Protein AF-A0A3M7R655-F1 (afdb_monomer)

Organism: Brachionus plicatilis (NCBI:txid10195)

Foldseek 3Di:
DVCCLVCVQCVVLLVVLCCLDPPVCVVPLSNCVVVQVVLQVQQVVDDDPVVPVDRADRPVVSVVDDSVSSVCCVPPVVCVSCVVSHDPVSD

Sequence (91 aa):
MLDYMHLCIIGTYKKIFNNFFDSKNWNKPYYLKKVINFIDNRMSNFSLPNSFSRKLRSLNERAHYKANEFRTLAFYLSFGLFDGLLDDQYL

Mean predicted aligned error: 7.07 Å

Structure (mmCIF, N/CA/C/O backbone):
data_AF-A0A3M7R655-F1
#
_entry.id   AF-A0A3M7R655-F1
#
loop_
_atom_site.group_PDB
_atom_site.id
_atom_site.type_symbol
_atom_site.label_atom_id
_atom_site.label_alt_id
_atom_site.label_comp_id
_atom_site.label_asym_id
_atom_site.label_entity_id
_atom_site.label_seq_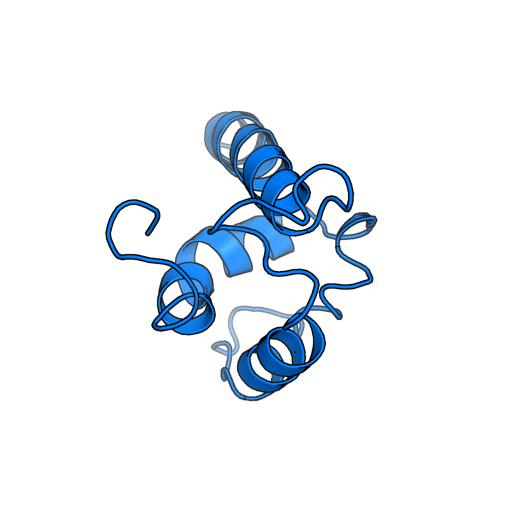id
_atom_site.pdbx_PDB_ins_code
_atom_site.Cartn_x
_atom_site.Cartn_y
_atom_site.Cartn_z
_atom_site.occupancy
_atom_site.B_iso_or_equiv
_atom_site.auth_seq_id
_atom_site.auth_comp_id
_atom_site.auth_asym_id
_atom_site.auth_atom_id
_atom_site.pdbx_PDB_model_num
ATOM 1 N N . MET A 1 1 ? 10.710 12.139 -20.746 1.00 49.06 1 MET A N 1
ATOM 2 C CA . MET A 1 1 ? 10.442 10.821 -20.114 1.00 49.06 1 MET A CA 1
ATOM 3 C C . MET A 1 1 ? 10.319 10.891 -18.583 1.00 49.06 1 MET A C 1
ATOM 5 O O . MET A 1 1 ? 9.696 10.004 -18.014 1.00 49.06 1 MET A O 1
ATOM 9 N N . LEU A 1 2 ? 10.833 11.939 -17.912 1.00 54.56 2 LEU A N 1
ATOM 10 C CA . LEU A 1 2 ? 10.636 12.156 -16.466 1.00 54.56 2 LEU A CA 1
ATOM 11 C C . LEU A 1 2 ? 9.182 12.505 -16.081 1.00 54.56 2 LEU A C 1
ATOM 13 O O . LEU A 1 2 ? 8.702 12.014 -15.062 1.00 54.56 2 LEU A O 1
ATOM 17 N N . ASP A 1 3 ? 8.471 13.281 -16.904 1.00 55.44 3 ASP A N 1
ATOM 18 C CA . ASP A 1 3 ? 7.111 13.759 -16.601 1.00 55.44 3 ASP A CA 1
ATOM 19 C C . ASP A 1 3 ? 6.062 12.663 -16.428 1.00 55.44 3 ASP A C 1
ATOM 21 O O . ASP A 1 3 ? 5.228 12.755 -15.535 1.00 55.44 3 ASP A O 1
ATOM 25 N N . TYR A 1 4 ? 6.120 11.583 -17.211 1.00 64.50 4 TYR A N 1
ATOM 26 C CA . TYR A 1 4 ? 5.156 10.484 -17.083 1.00 64.50 4 TYR A CA 1
ATOM 27 C C . TYR A 1 4 ? 5.265 9.786 -15.718 1.00 64.50 4 TYR A C 1
ATOM 29 O O . TYR A 1 4 ? 4.265 9.516 -15.053 1.00 64.50 4 TYR A O 1
ATOM 37 N N . MET A 1 5 ? 6.496 9.549 -15.253 1.00 59.09 5 MET A N 1
ATOM 38 C CA . MET A 1 5 ? 6.714 8.960 -13.933 1.00 59.09 5 MET A CA 1
ATOM 39 C C . MET A 1 5 ? 6.384 9.939 -12.810 1.00 59.09 5 MET A C 1
ATOM 41 O O . MET A 1 5 ? 5.842 9.527 -11.788 1.00 59.09 5 MET A O 1
ATOM 45 N N . HIS A 1 6 ? 6.665 11.228 -12.990 1.00 61.00 6 HIS A N 1
ATOM 46 C CA . HIS A 1 6 ? 6.411 12.213 -11.944 1.00 61.00 6 HIS A CA 1
ATOM 47 C C . HIS A 1 6 ? 4.933 12.588 -11.796 1.00 61.00 6 HIS A C 1
ATOM 49 O O . HIS A 1 6 ? 4.435 12.710 -10.679 1.00 61.00 6 HIS A O 1
ATOM 55 N N . LEU A 1 7 ? 4.213 12.752 -12.901 1.00 63.03 7 LEU A N 1
ATOM 56 C CA . LEU A 1 7 ? 2.834 13.233 -12.877 1.00 63.03 7 LEU A CA 1
ATOM 57 C C . LEU A 1 7 ? 1.836 12.084 -12.783 1.00 63.03 7 LEU A C 1
ATOM 59 O O . LEU A 1 7 ? 0.989 12.091 -11.893 1.00 63.03 7 LEU A O 1
ATOM 63 N N . CYS A 1 8 ? 1.952 11.073 -13.647 1.00 68.56 8 CYS A N 1
ATOM 64 C CA . CYS A 1 8 ? 0.988 9.975 -13.663 1.00 68.56 8 CYS A CA 1
ATOM 65 C C . CYS A 1 8 ? 1.275 8.980 -12.541 1.00 68.56 8 CYS A C 1
ATOM 67 O O . CYS A 1 8 ? 0.397 8.690 -11.737 1.00 68.56 8 CYS A O 1
ATOM 69 N N . ILE A 1 9 ? 2.508 8.479 -12.449 1.00 67.00 9 ILE A N 1
ATOM 70 C CA . ILE A 1 9 ? 2.822 7.420 -11.483 1.00 67.00 9 ILE A CA 1
ATOM 71 C C . ILE A 1 9 ? 2.881 8.001 -10.075 1.00 67.00 9 ILE A C 1
ATOM 73 O O . ILE A 1 9 ? 2.091 7.606 -9.230 1.00 67.00 9 ILE A O 1
ATOM 77 N N . ILE A 1 10 ? 3.745 8.977 -9.795 1.00 70.75 10 ILE A N 1
ATOM 78 C CA . ILE A 1 10 ? 3.810 9.528 -8.434 1.00 70.75 10 ILE A CA 1
ATOM 79 C C . ILE A 1 10 ? 2.520 10.274 -8.097 1.00 70.75 10 ILE A C 1
ATOM 81 O O . ILE A 1 10 ? 1.977 10.051 -7.025 1.00 70.75 10 ILE A O 1
ATOM 85 N N . GLY A 1 11 ? 2.008 11.138 -8.975 1.00 72.44 11 GLY A N 1
ATOM 86 C CA . GLY A 1 11 ? 0.828 11.950 -8.666 1.00 72.44 11 GLY A CA 1
ATOM 87 C C . GLY A 1 11 ? -0.433 11.120 -8.415 1.00 72.44 11 GLY A C 1
ATOM 88 O O . GLY A 1 11 ? -1.082 11.283 -7.377 1.00 72.44 11 GLY A O 1
ATOM 89 N N . THR A 1 12 ? -0.770 10.211 -9.332 1.00 79.00 12 THR A N 1
ATOM 90 C CA . THR A 1 12 ? -1.994 9.403 -9.234 1.00 79.00 12 THR A CA 1
ATOM 91 C C . THR A 1 12 ? -1.828 8.274 -8.229 1.00 79.00 12 THR A C 1
ATOM 93 O O . THR A 1 12 ? -2.643 8.143 -7.314 1.00 79.00 12 THR A O 1
ATOM 96 N N . TYR A 1 13 ? -0.744 7.501 -8.327 1.00 78.25 13 TYR A N 1
ATOM 97 C CA . TYR A 1 13 ? -0.552 6.336 -7.469 1.00 78.25 13 TYR A CA 1
ATOM 98 C C . TYR A 1 13 ? -0.379 6.742 -6.004 1.00 78.25 13 TYR A C 1
ATOM 100 O O . TYR A 1 13 ? -0.992 6.136 -5.135 1.00 78.25 13 TYR A O 1
ATOM 108 N N . LYS A 1 14 ? 0.340 7.833 -5.696 1.00 81.06 14 LYS A N 1
ATOM 109 C CA . LYS A 1 14 ? 0.447 8.337 -4.312 1.00 81.06 14 LYS A CA 1
ATOM 110 C C . LYS A 1 14 ? -0.914 8.703 -3.726 1.00 81.06 14 LYS A C 1
ATOM 112 O O . LYS A 1 14 ? -1.147 8.455 -2.544 1.00 81.06 14 LYS A O 1
ATOM 117 N N . LYS A 1 15 ? -1.810 9.298 -4.523 1.00 82.88 15 LYS A N 1
ATOM 118 C CA . LYS A 1 15 ? -3.171 9.640 -4.080 1.00 82.88 15 LYS A CA 1
ATOM 119 C C . LYS A 1 15 ? -4.006 8.387 -3.830 1.00 82.88 15 LYS A C 1
ATOM 121 O O . LYS A 1 15 ? -4.604 8.290 -2.761 1.00 82.88 15 LYS A O 1
ATOM 126 N N . ILE A 1 16 ? -4.005 7.436 -4.766 1.00 82.94 16 ILE A N 1
ATOM 127 C CA . ILE A 1 16 ? -4.715 6.153 -4.626 1.00 82.94 16 ILE A CA 1
ATOM 128 C C . ILE A 1 16 ? -4.207 5.411 -3.388 1.00 82.94 16 ILE A C 1
ATOM 130 O O . ILE A 1 16 ? -4.988 5.047 -2.512 1.00 82.94 16 ILE A O 1
ATOM 134 N N . PHE A 1 17 ? -2.888 5.286 -3.262 1.00 81.62 17 PHE A N 1
ATOM 135 C CA . PHE A 1 17 ? -2.257 4.592 -2.152 1.00 81.62 17 PHE A CA 1
ATOM 136 C C . PHE A 1 17 ? -2.595 5.261 -0.820 1.00 81.62 17 PHE A C 1
ATOM 138 O O . PHE A 1 17 ? -3.032 4.599 0.113 1.00 81.62 17 PHE A O 1
ATOM 145 N N . ASN A 1 18 ? -2.501 6.590 -0.725 1.00 83.12 18 ASN A N 1
ATOM 146 C CA . ASN A 1 18 ? -2.930 7.289 0.485 1.00 83.12 18 ASN A CA 1
ATOM 147 C C . ASN A 1 18 ? -4.402 7.037 0.819 1.00 83.12 18 ASN A C 1
ATOM 149 O O . ASN A 1 18 ? -4.708 6.883 1.996 1.00 83.12 18 ASN A O 1
ATOM 153 N N . ASN A 1 19 ? -5.282 6.933 -0.180 1.00 85.06 19 ASN A N 1
ATOM 154 C CA . ASN A 1 19 ? -6.706 6.664 0.012 1.00 85.06 19 ASN A CA 1
ATOM 155 C C . ASN A 1 19 ? -6.967 5.280 0.639 1.00 85.06 19 ASN A C 1
ATOM 157 O O . ASN A 1 19 ? -7.836 5.168 1.504 1.00 85.06 19 ASN A O 1
ATOM 161 N N . PHE A 1 20 ? -6.191 4.254 0.265 1.00 83.81 20 PHE A N 1
ATOM 162 C CA . PHE A 1 20 ? -6.271 2.904 0.850 1.00 83.81 20 PHE A CA 1
ATOM 163 C C . PHE A 1 20 ? -5.899 2.869 2.339 1.00 83.81 20 PHE A C 1
ATOM 165 O O . PHE A 1 20 ? -6.434 2.065 3.103 1.00 83.81 20 PHE A O 1
ATOM 172 N N . PHE A 1 21 ? -5.011 3.766 2.775 1.00 83.19 21 PHE A N 1
ATOM 173 C CA . PHE A 1 21 ? -4.528 3.839 4.160 1.00 83.19 21 PHE A CA 1
ATOM 174 C C . PHE A 1 21 ? -5.083 5.039 4.946 1.00 83.19 21 PHE A C 1
ATOM 176 O O . PHE A 1 21 ? -4.625 5.308 6.064 1.00 83.19 21 PHE A O 1
ATOM 183 N N . ASP A 1 22 ? -6.035 5.783 4.379 1.00 85.50 22 ASP A N 1
ATOM 184 C CA . ASP A 1 22 ? -6.636 6.951 5.020 1.00 85.50 22 ASP A CA 1
ATOM 185 C C . ASP A 1 22 ? -7.753 6.529 5.978 1.00 85.50 22 ASP A C 1
ATOM 187 O O . ASP A 1 22 ? -8.690 5.827 5.593 1.00 85.50 22 ASP A O 1
ATOM 191 N N . SER A 1 23 ? -7.670 6.979 7.233 1.00 83.00 23 SER A N 1
ATOM 192 C CA . SER A 1 23 ? -8.629 6.608 8.280 1.00 83.00 23 SER A CA 1
ATOM 193 C C . SER A 1 23 ? -10.072 7.013 7.950 1.00 83.00 23 SER A C 1
ATOM 195 O O . SER A 1 23 ? -10.997 6.416 8.492 1.00 83.00 23 SER A O 1
ATOM 197 N N . LYS A 1 24 ? -10.303 7.998 7.068 1.00 85.06 24 LYS A N 1
ATOM 198 C CA . LYS A 1 24 ? -11.657 8.412 6.662 1.00 85.06 24 LYS A CA 1
ATOM 199 C C . LYS A 1 24 ? -12.360 7.344 5.827 1.00 85.06 24 LYS A C 1
ATOM 201 O O . LYS A 1 24 ? -13.584 7.305 5.797 1.00 85.06 24 LYS A O 1
ATOM 206 N N . ASN A 1 25 ? -11.603 6.457 5.182 1.00 84.19 25 ASN A N 1
ATOM 207 C CA . ASN A 1 25 ? -12.139 5.370 4.370 1.00 84.19 25 ASN A CA 1
ATOM 208 C C . ASN A 1 25 ? -12.281 4.057 5.147 1.00 84.19 25 ASN A C 1
ATOM 210 O O . ASN A 1 25 ? -12.449 3.022 4.518 1.00 84.19 25 ASN A O 1
ATOM 214 N N . TRP A 1 26 ? -12.237 4.068 6.484 1.00 81.19 26 TRP A N 1
ATOM 215 C CA . TRP A 1 26 ? -12.200 2.845 7.300 1.00 81.19 26 TRP A CA 1
ATOM 216 C C . TRP A 1 26 ? -13.330 1.836 7.031 1.00 81.19 26 TRP A C 1
ATOM 218 O O . TRP A 1 26 ? -13.153 0.645 7.289 1.00 81.19 26 TRP A O 1
ATOM 228 N N . ASN A 1 27 ? -14.477 2.322 6.545 1.00 83.06 27 ASN A N 1
ATOM 229 C CA . ASN A 1 27 ? -15.666 1.530 6.232 1.00 83.06 27 ASN A CA 1
ATOM 230 C C . ASN A 1 27 ? -15.721 1.054 4.766 1.00 83.06 27 ASN A C 1
ATOM 232 O O . ASN A 1 27 ? -16.713 0.476 4.335 1.00 83.06 27 ASN A O 1
ATOM 236 N N . LYS A 1 28 ? -14.698 1.352 3.960 1.00 84.44 28 LYS A N 1
ATOM 237 C CA . LYS A 1 28 ? -14.667 0.992 2.541 1.00 84.44 28 LYS A CA 1
ATOM 238 C C . LYS A 1 28 ? -13.936 -0.335 2.327 1.00 84.44 28 LYS A C 1
ATOM 240 O O . LYS A 1 28 ? -12.987 -0.620 3.059 1.00 84.44 28 LYS A O 1
ATOM 245 N N . PRO A 1 29 ? -14.322 -1.117 1.302 1.00 79.88 29 PRO A N 1
ATOM 246 C CA . PRO A 1 29 ? -13.750 -2.442 1.052 1.00 79.88 29 PRO A CA 1
ATOM 247 C C . PRO A 1 29 ? -12.254 -2.395 0.709 1.00 79.88 29 PRO A C 1
ATOM 249 O O . PRO A 1 29 ? -11.527 -3.335 0.991 1.00 79.88 29 PRO A O 1
ATOM 252 N N . TYR A 1 30 ? -11.770 -1.270 0.179 1.00 80.44 30 TYR A N 1
ATOM 253 C CA . TYR A 1 30 ? -10.364 -1.053 -0.168 1.00 80.44 30 TYR A CA 1
ATOM 254 C C . TYR A 1 30 ? -9.501 -0.515 0.994 1.00 80.44 30 TYR A C 1
ATOM 256 O O . TYR A 1 30 ? -8.392 -0.021 0.776 1.00 80.44 30 TYR A O 1
ATOM 264 N N . TYR A 1 31 ? -10.009 -0.512 2.231 1.00 85.69 31 TYR A N 1
ATOM 265 C CA . TYR A 1 31 ? -9.279 0.022 3.381 1.00 85.69 31 TYR A CA 1
ATOM 266 C C . TYR A 1 31 ? -8.276 -0.982 3.951 1.00 85.69 31 TYR A C 1
ATOM 268 O O . TYR A 1 31 ? -8.627 -1.931 4.649 1.00 85.69 31 TYR A O 1
ATOM 276 N N . LEU A 1 32 ? -6.993 -0.706 3.730 1.00 84.12 32 LEU A N 1
ATOM 277 C CA . LEU A 1 32 ? -5.901 -1.644 3.999 1.00 84.12 32 LEU A CA 1
ATOM 278 C C . LEU A 1 32 ? -5.080 -1.287 5.239 1.00 84.12 32 LEU A C 1
ATOM 280 O O . LEU A 1 32 ? -4.176 -2.022 5.630 1.00 84.12 32 LEU A O 1
ATOM 284 N N . LYS A 1 33 ? -5.403 -0.184 5.925 1.00 83.75 33 LYS A N 1
ATOM 285 C CA . LYS A 1 33 ? -4.670 0.228 7.135 1.00 83.75 33 LYS A CA 1
ATOM 286 C C . LYS A 1 33 ? -4.746 -0.805 8.263 1.00 83.75 33 LYS A C 1
ATOM 288 O O . LYS A 1 33 ? -3.787 -0.937 9.012 1.00 83.75 33 LYS A O 1
ATOM 293 N N . LYS A 1 34 ? -5.853 -1.551 8.382 1.00 83.62 34 LYS A N 1
ATOM 294 C CA . LYS A 1 34 ? -6.009 -2.605 9.408 1.00 83.62 34 LYS A CA 1
ATOM 295 C C . LYS A 1 34 ? -5.002 -3.742 9.226 1.00 83.62 34 LYS A C 1
ATOM 297 O O . LYS A 1 34 ? -4.548 -4.318 10.205 1.00 83.62 34 LYS A O 1
ATOM 302 N N . VAL A 1 35 ?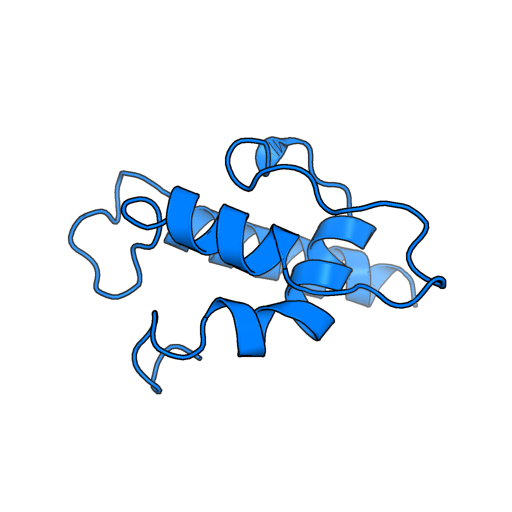 -4.637 -4.024 7.978 1.00 86.19 35 VAL A N 1
ATOM 303 C CA . VAL A 1 35 ? -3.720 -5.103 7.592 1.00 86.19 35 VAL A CA 1
ATOM 304 C C . VAL A 1 35 ? -2.324 -4.577 7.246 1.00 86.19 35 VAL A C 1
ATOM 306 O O . VAL A 1 35 ? -1.512 -5.306 6.691 1.00 86.19 35 VAL A O 1
ATOM 309 N N . ILE A 1 36 ? -1.995 -3.329 7.608 1.00 86.00 36 ILE A N 1
ATOM 310 C CA . ILE A 1 36 ? -0.719 -2.698 7.239 1.00 86.00 36 ILE A CA 1
ATOM 311 C C . ILE A 1 36 ? 0.500 -3.491 7.727 1.00 86.00 36 ILE A C 1
ATOM 313 O O . ILE A 1 36 ? 1.467 -3.612 6.987 1.00 86.00 36 ILE A O 1
ATOM 317 N N . ASN A 1 37 ? 0.436 -4.097 8.918 1.00 85.75 37 ASN A N 1
ATOM 318 C CA . ASN A 1 37 ? 1.522 -4.930 9.449 1.00 85.75 37 ASN A CA 1
ATOM 319 C C . ASN A 1 37 ? 1.686 -6.240 8.665 1.00 85.75 37 ASN A C 1
ATOM 321 O O . ASN A 1 37 ? 2.807 -6.703 8.470 1.00 85.75 37 ASN A O 1
ATOM 325 N N . PHE A 1 38 ? 0.582 -6.830 8.195 1.00 86.75 38 PHE A N 1
ATOM 326 C CA . PHE A 1 38 ? 0.627 -8.009 7.329 1.00 86.75 38 PHE A CA 1
ATOM 327 C C . PHE A 1 38 ? 1.256 -7.658 5.979 1.00 86.75 38 PHE A C 1
ATOM 329 O O . PHE A 1 38 ? 2.136 -8.365 5.494 1.00 86.75 38 PHE A O 1
ATOM 336 N N . ILE A 1 39 ? 0.860 -6.515 5.417 1.00 86.50 39 ILE A N 1
ATOM 337 C CA . ILE A 1 39 ? 1.421 -6.000 4.171 1.00 86.50 39 ILE A CA 1
ATOM 338 C C . ILE A 1 39 ? 2.923 -5.713 4.321 1.00 86.50 39 ILE A C 1
ATOM 340 O O . ILE A 1 39 ? 3.703 -6.084 3.450 1.00 86.50 39 ILE A O 1
ATOM 344 N N . ASP A 1 40 ? 3.341 -5.097 5.427 1.00 86.50 40 ASP A N 1
ATOM 345 C CA . ASP A 1 40 ? 4.747 -4.811 5.736 1.00 86.50 40 ASP A CA 1
ATOM 346 C C . ASP A 1 40 ? 5.588 -6.093 5.838 1.00 86.50 40 ASP A C 1
ATOM 348 O O . ASP A 1 40 ? 6.678 -6.192 5.266 1.00 86.50 40 ASP A O 1
ATOM 352 N N . ASN A 1 41 ? 5.033 -7.122 6.487 1.00 85.50 41 ASN A N 1
ATOM 353 C CA . A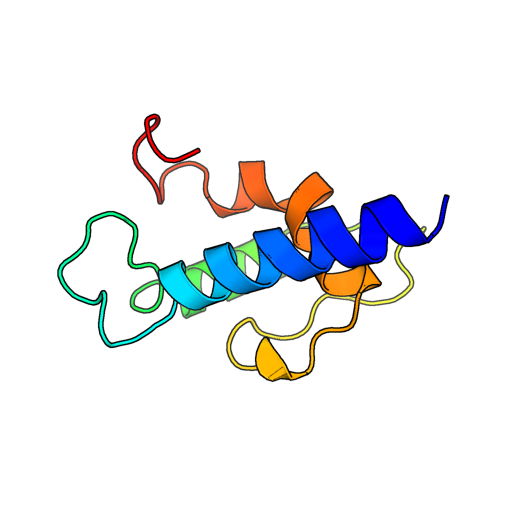SN A 1 41 ? 5.649 -8.439 6.558 1.00 85.50 41 ASN A CA 1
ATOM 354 C C . ASN A 1 41 ? 5.773 -9.075 5.162 1.00 85.50 41 ASN A C 1
ATOM 356 O O . ASN A 1 41 ? 6.858 -9.526 4.792 1.00 85.50 41 ASN A O 1
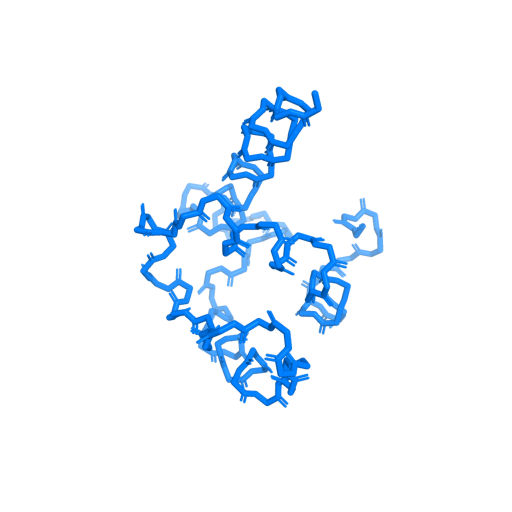ATOM 360 N N . ARG A 1 42 ? 4.711 -9.035 4.344 1.00 85.75 42 ARG A N 1
ATOM 361 C CA . ARG A 1 42 ? 4.731 -9.540 2.959 1.00 85.75 42 ARG A CA 1
ATOM 362 C C . ARG A 1 42 ? 5.770 -8.789 2.120 1.00 85.75 42 ARG A C 1
ATOM 364 O O . ARG A 1 42 ? 6.578 -9.415 1.442 1.00 85.75 42 ARG A O 1
ATOM 371 N N . MET A 1 43 ? 5.838 -7.464 2.252 1.00 82.44 43 MET A N 1
ATOM 372 C CA . MET A 1 43 ? 6.838 -6.613 1.598 1.00 82.44 43 MET A CA 1
ATOM 373 C C . MET A 1 43 ? 8.270 -6.969 2.009 1.00 82.44 43 MET A C 1
ATOM 375 O O . MET A 1 43 ? 9.172 -6.954 1.177 1.00 82.44 43 MET A O 1
ATOM 37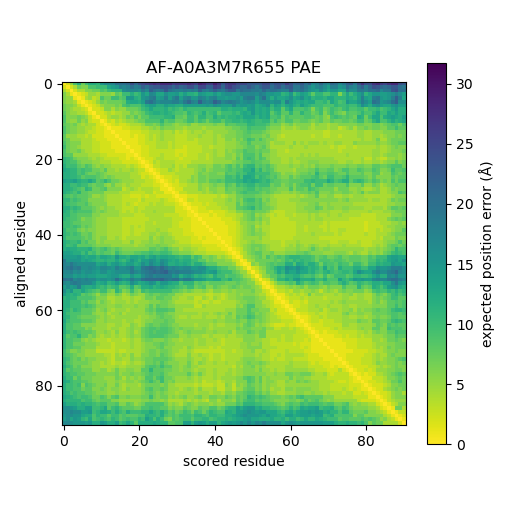9 N N . SER A 1 44 ? 8.484 -7.324 3.278 1.00 79.06 44 SER A N 1
ATOM 380 C CA . SER A 1 44 ? 9.785 -7.778 3.773 1.00 79.06 44 SER A CA 1
ATOM 381 C C . SER A 1 44 ? 10.210 -9.146 3.242 1.00 79.06 44 SER A C 1
ATOM 383 O O . SER A 1 44 ? 11.415 -9.397 3.212 1.00 79.06 44 SER A O 1
ATOM 385 N N . ASN A 1 45 ? 9.256 -9.991 2.840 1.00 80.75 45 ASN A N 1
ATOM 386 C CA . ASN A 1 45 ? 9.497 -11.294 2.216 1.00 80.75 45 ASN A CA 1
ATOM 387 C C . ASN A 1 45 ? 9.718 -11.197 0.698 1.00 80.75 45 ASN A C 1
ATOM 389 O O . ASN A 1 45 ? 10.333 -12.087 0.113 1.00 80.75 45 ASN A O 1
ATOM 393 N N . PHE A 1 46 ? 9.252 -10.127 0.047 1.00 78.56 46 PHE A N 1
ATOM 394 C CA . PHE A 1 46 ? 9.539 -9.905 -1.367 1.00 78.56 46 PHE A CA 1
ATOM 395 C C . PHE A 1 46 ? 11.029 -9.612 -1.572 1.00 78.56 46 PHE A C 1
ATOM 397 O O . PHE A 1 46 ? 11.561 -8.597 -1.116 1.00 78.56 46 PHE A O 1
ATOM 404 N N . SER A 1 47 ? 11.705 -10.501 -2.299 1.00 67.94 47 SER A N 1
ATOM 405 C CA . SER A 1 47 ? 13.103 -10.313 -2.679 1.00 67.94 47 SER A CA 1
ATOM 406 C C . SER A 1 47 ? 13.172 -9.386 -3.891 1.00 67.94 47 SER A C 1
ATOM 408 O O . SER A 1 47 ? 12.845 -9.769 -5.015 1.00 67.94 47 SER A O 1
ATOM 410 N N . LEU A 1 48 ? 13.538 -8.128 -3.655 1.00 70.00 48 LEU A N 1
ATOM 411 C CA . LEU A 1 48 ? 13.777 -7.161 -4.722 1.00 70.00 48 LEU A CA 1
ATOM 412 C C . LEU A 1 48 ? 15.083 -7.532 -5.447 1.00 70.00 48 LEU A C 1
ATOM 414 O O . LEU A 1 48 ? 16.087 -7.782 -4.777 1.00 70.00 48 LEU A O 1
ATOM 418 N N . PRO A 1 49 ? 15.118 -7.550 -6.793 1.00 67.75 49 PRO A N 1
ATOM 419 C CA . PRO A 1 49 ? 16.356 -7.812 -7.515 1.00 67.75 49 PRO A CA 1
ATOM 420 C C . PRO A 1 49 ? 17.403 -6.742 -7.183 1.00 67.75 49 PRO A C 1
ATOM 422 O O . PRO A 1 49 ? 17.061 -5.578 -6.965 1.00 67.75 49 PRO A O 1
ATOM 425 N N . ASN A 1 50 ? 18.685 -7.127 -7.195 1.00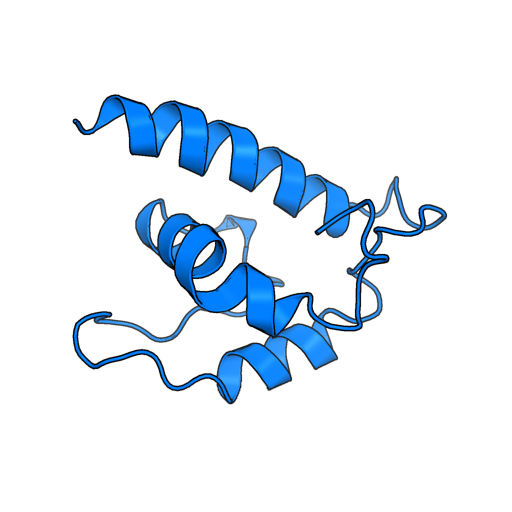 61.88 50 ASN A N 1
ATOM 426 C CA . ASN A 1 50 ? 19.839 -6.307 -6.784 1.00 61.88 50 ASN A CA 1
ATOM 427 C C . ASN A 1 50 ? 19.953 -4.940 -7.506 1.00 61.88 50 ASN A C 1
ATOM 429 O O . ASN A 1 50 ? 20.709 -4.067 -7.090 1.00 61.88 50 ASN A O 1
ATOM 433 N N . SER A 1 51 ? 19.186 -4.729 -8.579 1.00 63.97 51 SER A N 1
ATOM 434 C CA . SER A 1 51 ? 19.020 -3.439 -9.260 1.00 63.97 51 SER A CA 1
ATOM 435 C C . SER A 1 51 ? 18.298 -2.377 -8.417 1.00 63.97 51 SER A C 1
ATOM 437 O O . SER A 1 51 ? 18.442 -1.185 -8.687 1.00 63.97 51 SER A O 1
ATOM 439 N N . PHE A 1 52 ? 17.532 -2.770 -7.394 1.00 67.00 52 PHE A N 1
ATOM 440 C CA . PHE A 1 52 ? 16.932 -1.843 -6.438 1.00 67.00 52 PHE A CA 1
ATOM 441 C C . PHE A 1 52 ? 17.863 -1.687 -5.237 1.00 67.00 52 PHE A C 1
ATOM 443 O O . PHE A 1 52 ? 17.956 -2.547 -4.371 1.00 67.00 52 PHE A O 1
ATOM 450 N N . SER A 1 53 ? 18.547 -0.548 -5.174 1.00 55.56 53 SER A N 1
ATOM 451 C CA . SER A 1 53 ? 19.613 -0.274 -4.200 1.00 55.56 53 SER A CA 1
ATOM 452 C C . SER A 1 53 ? 19.157 -0.240 -2.724 1.00 55.56 53 SER A C 1
ATOM 454 O O . SER A 1 53 ? 19.987 -0.089 -1.829 1.00 55.56 53 SER A O 1
ATOM 456 N N . ARG A 1 54 ? 17.851 -0.348 -2.423 1.00 64.94 54 ARG A N 1
ATOM 457 C CA . ARG A 1 54 ? 17.345 -0.271 -1.045 1.00 64.94 54 ARG A CA 1
ATOM 458 C C . ARG A 1 54 ? 16.041 -1.045 -0.848 1.00 64.94 54 ARG A C 1
ATOM 460 O O . ARG A 1 54 ? 15.132 -0.942 -1.670 1.00 64.94 54 ARG A O 1
ATOM 467 N N . LYS A 1 55 ? 15.938 -1.755 0.282 1.00 68.88 55 LYS A N 1
ATOM 468 C CA . LYS A 1 55 ? 14.678 -2.324 0.782 1.00 68.88 55 LYS A CA 1
ATOM 469 C C . LYS A 1 55 ? 13.677 -1.188 1.022 1.00 68.88 55 LYS A C 1
ATOM 471 O O . LYS A 1 55 ? 14.066 -0.127 1.517 1.00 68.88 55 LYS A O 1
ATOM 476 N N . LEU A 1 56 ? 12.414 -1.397 0.654 1.00 75.25 56 LEU A N 1
ATOM 477 C CA . LEU A 1 56 ? 11.353 -0.426 0.925 1.00 75.25 56 LEU A CA 1
ATOM 478 C C . LEU A 1 56 ? 11.178 -0.251 2.439 1.00 75.25 56 LEU A C 1
ATOM 480 O O . LEU A 1 56 ? 11.255 -1.217 3.200 1.00 75.25 56 LEU A O 1
ATOM 484 N N . ARG A 1 57 ? 10.962 0.995 2.863 1.00 80.56 57 ARG A N 1
ATOM 485 C CA . ARG A 1 57 ? 10.662 1.359 4.258 1.00 80.56 57 ARG A CA 1
ATOM 486 C C . ARG A 1 57 ? 9.279 0.883 4.665 1.00 80.56 57 ARG A C 1
ATOM 488 O O . ARG A 1 57 ? 8.478 0.570 3.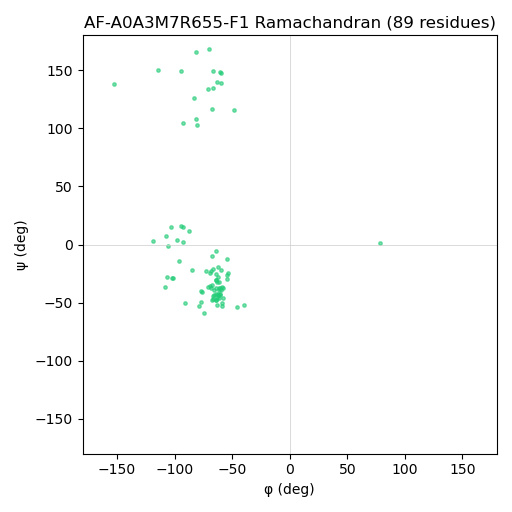796 1.00 80.56 57 ARG A O 1
ATOM 495 N N . SER A 1 58 ? 8.940 0.909 5.949 1.00 82.06 58 SER A N 1
ATOM 496 C CA . SER A 1 58 ? 7.594 0.499 6.352 1.00 82.06 58 SER A CA 1
ATOM 497 C C . SER A 1 58 ? 6.505 1.354 5.694 1.00 82.06 58 SER A C 1
ATOM 499 O O . SER A 1 58 ? 6.684 2.557 5.482 1.00 82.06 58 SER A O 1
ATOM 501 N N . LEU A 1 59 ? 5.344 0.760 5.407 1.00 82.62 59 LEU A N 1
ATOM 502 C CA . LEU A 1 59 ? 4.189 1.493 4.871 1.00 82.62 59 LEU A CA 1
ATOM 503 C C . LEU A 1 59 ? 3.657 2.577 5.824 1.00 82.62 59 LEU A C 1
ATOM 505 O O . LEU A 1 59 ? 2.970 3.510 5.391 1.00 82.62 59 LEU A O 1
ATOM 509 N N . ASN A 1 60 ? 3.985 2.493 7.116 1.00 79.69 60 ASN A N 1
ATOM 510 C CA . ASN A 1 60 ? 3.713 3.571 8.069 1.00 79.69 60 ASN A CA 1
ATOM 511 C C . ASN A 1 60 ? 4.497 4.850 7.730 1.00 79.69 60 ASN A C 1
ATOM 513 O O . ASN A 1 60 ? 3.990 5.953 7.922 1.00 79.69 60 ASN A O 1
ATOM 517 N N . GLU A 1 61 ? 5.680 4.717 7.129 1.00 81.75 61 GLU A N 1
ATOM 518 C CA . GLU A 1 61 ? 6.538 5.826 6.706 1.00 81.75 61 GLU A CA 1
ATOM 519 C C . GLU A 1 61 ? 6.290 6.253 5.249 1.00 81.75 61 GLU A C 1
ATOM 521 O O . GLU A 1 61 ? 7.082 7.003 4.674 1.00 81.75 61 GLU A O 1
ATOM 526 N N . ARG A 1 62 ? 5.173 5.828 4.634 1.00 80.38 62 ARG A N 1
ATOM 527 C CA . ARG A 1 62 ? 4.827 6.138 3.230 1.00 80.38 62 ARG A CA 1
ATOM 528 C C . ARG A 1 62 ? 4.841 7.631 2.888 1.00 80.38 62 ARG A C 1
ATOM 530 O O . ARG A 1 62 ? 5.018 8.002 1.732 1.00 80.38 62 ARG A O 1
ATOM 537 N N . ALA A 1 63 ? 4.662 8.506 3.880 1.00 78.50 63 ALA A N 1
ATOM 538 C CA . ALA A 1 63 ? 4.757 9.954 3.700 1.00 78.50 63 ALA A CA 1
ATOM 539 C C . ALA A 1 63 ? 6.162 10.406 3.250 1.00 78.50 63 ALA A C 1
ATOM 541 O O . ALA A 1 63 ? 6.284 11.408 2.546 1.00 78.50 63 ALA A O 1
ATOM 542 N N . HIS A 1 64 ? 7.202 9.645 3.605 1.00 80.44 64 HIS A N 1
ATOM 543 C CA . HIS A 1 64 ? 8.608 9.915 3.294 1.00 80.44 64 HIS A CA 1
ATOM 544 C C . HIS A 1 64 ? 9.128 9.154 2.070 1.00 80.44 64 HIS A C 1
ATOM 546 O O . HIS A 1 64 ? 10.323 9.233 1.769 1.00 80.44 64 HIS A O 1
ATOM 552 N N . TYR A 1 65 ? 8.267 8.404 1.381 1.00 80.38 65 TYR A N 1
ATOM 553 C CA . TYR A 1 65 ? 8.659 7.658 0.191 1.00 80.38 65 TYR A CA 1
ATOM 554 C C . TYR A 1 65 ? 9.030 8.605 -0.948 1.00 80.38 65 TYR A C 1
ATOM 556 O O . TYR A 1 65 ? 8.318 9.566 -1.262 1.00 80.38 65 TYR A O 1
ATOM 564 N N . LYS A 1 66 ? 10.143 8.295 -1.609 1.00 78.56 66 LYS A N 1
ATOM 565 C CA . LYS A 1 66 ? 10.569 8.961 -2.838 1.00 78.56 66 LYS A CA 1
ATOM 566 C C . LYS A 1 66 ? 9.843 8.389 -4.055 1.00 78.56 66 LYS A C 1
ATOM 568 O O . LYS A 1 66 ? 9.298 7.290 -4.038 1.00 78.56 66 LYS A O 1
ATOM 573 N N . ALA A 1 67 ? 9.937 9.128 -5.156 1.00 75.69 67 ALA A N 1
ATOM 574 C CA . ALA A 1 67 ? 9.489 8.739 -6.492 1.00 75.69 67 ALA A CA 1
ATOM 575 C C . ALA A 1 67 ? 9.767 7.269 -6.854 1.00 75.69 67 ALA A C 1
ATOM 577 O O . ALA A 1 67 ? 8.868 6.535 -7.257 1.00 75.69 67 ALA A O 1
ATOM 578 N N . ASN A 1 68 ? 11.022 6.842 -6.685 1.00 77.00 68 ASN A N 1
ATOM 579 C CA . ASN A 1 68 ? 11.450 5.489 -7.026 1.00 77.00 68 ASN A CA 1
ATOM 580 C C . ASN A 1 68 ? 10.824 4.424 -6.122 1.00 77.00 68 ASN A C 1
ATOM 582 O O . ASN A 1 68 ? 10.498 3.356 -6.618 1.00 77.00 68 ASN A O 1
ATOM 586 N N . GLU A 1 69 ? 10.610 4.713 -4.836 1.00 79.94 69 GLU A N 1
ATOM 587 C CA . GLU A 1 69 ? 9.969 3.773 -3.907 1.00 79.94 69 GLU A CA 1
ATOM 588 C C . GLU A 1 69 ? 8.504 3.555 -4.298 1.00 79.94 69 GLU A C 1
ATOM 590 O O . GLU A 1 69 ? 8.060 2.414 -4.412 1.00 79.94 69 GLU A O 1
ATOM 595 N N . PHE A 1 70 ? 7.782 4.637 -4.620 1.00 78.38 70 PHE A N 1
ATOM 596 C CA . PHE A 1 70 ? 6.425 4.536 -5.162 1.00 78.38 70 PHE A CA 1
ATOM 597 C C . PHE A 1 70 ? 6.383 3.782 -6.487 1.00 78.38 70 PHE A C 1
ATOM 599 O O . PHE A 1 70 ? 5.473 2.990 -6.688 1.00 78.38 70 PHE A O 1
ATOM 606 N N . ARG A 1 71 ? 7.361 3.979 -7.378 1.00 79.31 71 ARG A N 1
ATOM 607 C CA . ARG A 1 71 ? 7.437 3.234 -8.641 1.00 79.31 71 ARG A CA 1
ATOM 608 C C . ARG A 1 71 ? 7.660 1.741 -8.403 1.00 79.31 71 ARG A C 1
ATOM 610 O O . ARG A 1 71 ? 6.976 0.926 -9.014 1.00 79.31 71 ARG A O 1
ATOM 617 N N . THR A 1 72 ? 8.608 1.380 -7.542 1.00 81.12 72 THR A N 1
ATOM 618 C CA . THR A 1 72 ? 8.874 -0.021 -7.199 1.00 81.12 72 THR A CA 1
ATOM 619 C C . THR A 1 72 ? 7.622 -0.671 -6.627 1.00 81.12 72 THR A C 1
ATOM 621 O O . THR A 1 72 ? 7.220 -1.747 -7.064 1.00 81.12 72 THR A O 1
ATOM 624 N N . LEU A 1 73 ? 6.957 0.021 -5.706 1.00 80.94 73 LEU A N 1
ATOM 625 C CA . LEU A 1 73 ? 5.730 -0.471 -5.114 1.00 80.94 73 LEU A CA 1
ATOM 626 C C . LEU A 1 73 ? 4.618 -0.603 -6.167 1.00 80.94 73 LEU A C 1
ATOM 628 O O . LEU A 1 73 ? 4.028 -1.673 -6.280 1.00 80.94 73 LEU A O 1
ATOM 632 N N . ALA A 1 74 ? 4.399 0.421 -6.993 1.00 80.69 74 ALA A N 1
ATOM 633 C CA . ALA A 1 74 ? 3.355 0.465 -8.019 1.00 80.69 74 ALA A CA 1
ATOM 634 C C . ALA A 1 74 ? 3.494 -0.610 -9.107 1.00 80.69 74 ALA A C 1
ATOM 636 O O . ALA A 1 74 ? 2.509 -1.218 -9.501 1.00 80.69 74 ALA A O 1
ATOM 637 N N . PHE A 1 75 ? 4.708 -0.852 -9.603 1.00 77.94 75 PHE A N 1
ATOM 638 C CA . PHE A 1 75 ? 4.897 -1.721 -10.771 1.00 77.94 75 PHE A CA 1
ATOM 639 C C . PHE A 1 75 ? 5.373 -3.126 -10.438 1.00 77.94 75 PHE A C 1
ATOM 641 O O . PHE A 1 75 ? 5.091 -4.046 -11.196 1.00 77.94 75 PHE A O 1
ATOM 648 N N . TYR A 1 76 ? 6.113 -3.298 -9.344 1.00 78.69 76 TYR A N 1
ATOM 649 C CA . TYR A 1 76 ? 6.771 -4.574 -9.058 1.00 78.69 76 TYR A CA 1
ATOM 650 C C . TYR A 1 76 ? 6.111 -5.317 -7.910 1.00 78.69 76 TYR A C 1
ATOM 652 O O . TYR A 1 76 ? 6.035 -6.539 -7.946 1.00 78.69 76 TYR A O 1
ATOM 660 N N . LEU A 1 77 ? 5.637 -4.594 -6.895 1.00 79.31 77 LEU A N 1
ATOM 661 C CA . LEU A 1 77 ? 5.066 -5.233 -5.715 1.00 79.31 77 LEU A CA 1
ATOM 662 C C . LEU A 1 77 ? 3.546 -5.210 -5.696 1.00 79.31 77 LEU A C 1
ATOM 6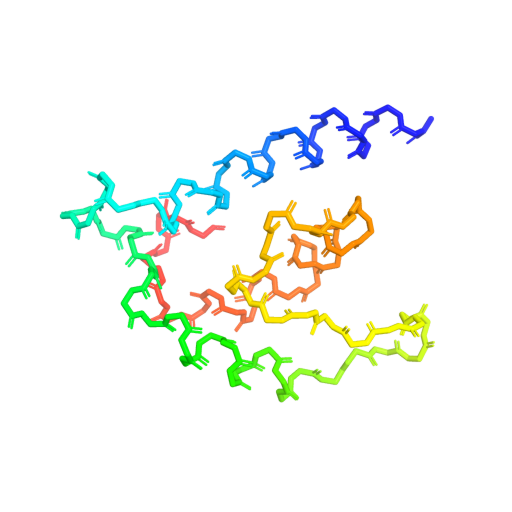64 O O . LEU A 1 77 ? 2.978 -6.134 -5.142 1.00 79.31 77 LEU A O 1
ATOM 668 N N . SER A 1 78 ? 2.894 -4.221 -6.313 1.00 79.44 78 SER A N 1
ATOM 669 C CA . SER A 1 78 ? 1.441 -3.993 -6.207 1.00 79.44 78 SER A CA 1
ATOM 670 C C . SER A 1 78 ? 0.617 -5.253 -6.363 1.00 79.44 78 SER A C 1
ATOM 672 O O . SER A 1 78 ? -0.141 -5.584 -5.462 1.00 79.44 78 SER A O 1
ATOM 674 N N . PHE A 1 79 ? 0.826 -5.981 -7.460 1.00 78.94 79 PHE A N 1
ATOM 675 C CA . PHE A 1 79 ? 0.071 -7.191 -7.746 1.00 78.94 79 PHE A CA 1
ATOM 676 C C . PHE A 1 79 ? 0.229 -8.227 -6.625 1.00 78.94 79 PHE A C 1
ATOM 678 O O . PHE A 1 79 ? -0.749 -8.639 -6.019 1.00 78.94 79 PHE A O 1
ATOM 685 N N . GLY A 1 80 ? 1.465 -8.566 -6.253 1.00 81.06 80 GLY A N 1
ATOM 686 C CA . GLY A 1 80 ? 1.722 -9.545 -5.196 1.00 81.06 80 GLY A CA 1
ATOM 687 C C . GLY A 1 80 ? 1.418 -9.052 -3.777 1.00 81.06 80 GLY A C 1
ATOM 688 O O . GLY A 1 80 ? 1.214 -9.868 -2.885 1.00 81.06 80 GLY A O 1
ATOM 689 N N . LEU A 1 81 ? 1.412 -7.740 -3.537 1.00 80.56 81 LEU A N 1
ATOM 690 C CA . LEU A 1 81 ? 1.113 -7.150 -2.233 1.00 80.56 81 LEU A CA 1
ATOM 691 C C . LEU A 1 81 ? -0.392 -7.165 -1.957 1.00 80.56 81 LEU A C 1
ATOM 693 O O . LEU A 1 81 ? -0.795 -7.404 -0.821 1.00 80.56 81 LEU A O 1
ATOM 697 N N . PHE A 1 82 ? -1.185 -6.876 -2.990 1.00 79.38 82 PHE A N 1
ATOM 698 C CA . PHE A 1 82 ? -2.633 -6.702 -2.926 1.00 79.38 82 PHE A CA 1
ATOM 699 C C . PHE A 1 82 ? -3.434 -7.947 -3.291 1.00 79.38 82 PHE A C 1
ATOM 701 O O . PHE A 1 82 ? -4.617 -8.011 -2.965 1.00 79.38 82 PHE A O 1
ATOM 708 N N . ASP A 1 83 ? -2.784 -8.937 -3.894 1.00 80.12 83 ASP A N 1
ATOM 709 C CA . ASP A 1 83 ? -3.320 -10.274 -4.112 1.00 80.12 83 ASP A CA 1
ATOM 710 C C . ASP A 1 83 ? -3.942 -10.845 -2.821 1.00 80.12 83 ASP A C 1
ATOM 712 O O . ASP A 1 83 ? -3.267 -11.021 -1.797 1.00 80.12 83 ASP A O 1
ATOM 716 N N . GLY A 1 84 ? -5.259 -11.069 -2.863 1.00 78.94 84 GLY A N 1
ATOM 717 C CA . GLY A 1 84 ? -6.069 -11.562 -1.744 1.00 78.94 84 GLY A CA 1
ATOM 718 C C . GLY A 1 84 ? -6.447 -10.526 -0.673 1.00 78.94 84 GLY A C 1
ATOM 719 O O . GLY A 1 84 ? -7.089 -10.891 0.310 1.00 78.94 84 GLY A O 1
ATOM 720 N N . LEU A 1 85 ? -6.059 -9.253 -0.826 1.00 80.00 85 LEU A N 1
ATOM 721 C CA . LEU A 1 85 ? -6.409 -8.161 0.099 1.00 80.00 85 LEU A CA 1
ATOM 722 C C . LEU A 1 85 ? -7.454 -7.192 -0.461 1.00 80.00 85 LEU A C 1
ATOM 724 O O . LEU A 1 85 ? -8.175 -6.572 0.321 1.00 80.00 85 LEU A O 1
ATOM 728 N N . LEU A 1 86 ? -7.518 -7.039 -1.783 1.00 79.06 86 LEU A N 1
ATOM 729 C CA . LEU A 1 86 ? -8.579 -6.304 -2.468 1.00 79.06 86 LEU A CA 1
ATOM 730 C C . LEU A 1 86 ? -9.410 -7.264 -3.324 1.00 79.06 86 LEU A C 1
ATOM 732 O O . LEU A 1 86 ? -8.900 -8.270 -3.810 1.00 79.06 86 LEU A O 1
ATOM 736 N N . ASP A 1 87 ? -10.687 -6.929 -3.496 1.00 74.00 87 ASP A N 1
ATOM 737 C CA . ASP A 1 87 ? -11.560 -7.595 -4.464 1.00 74.00 87 ASP A CA 1
ATOM 738 C C . ASP A 1 87 ? -11.078 -7.296 -5.895 1.00 74.00 87 ASP A C 1
ATOM 740 O O . ASP A 1 87 ? -10.535 -6.216 -6.138 1.00 74.00 87 ASP A O 1
ATOM 744 N N . ASP A 1 88 ? -11.286 -8.225 -6.832 1.00 69.00 88 ASP A N 1
ATOM 745 C CA . ASP A 1 88 ? -10.741 -8.185 -8.205 1.00 69.00 88 ASP A CA 1
ATOM 746 C C . ASP A 1 88 ? -11.095 -6.883 -8.954 1.00 69.00 88 ASP A C 1
ATOM 748 O O . ASP A 1 88 ? -10.315 -6.348 -9.730 1.00 69.00 88 ASP A O 1
ATOM 752 N N . GLN A 1 89 ? -12.241 -6.289 -8.616 1.00 69.81 89 GLN A N 1
ATOM 753 C CA . GLN A 1 89 ? -12.726 -4.999 -9.136 1.00 69.81 89 GLN A CA 1
ATOM 754 C C . GLN A 1 89 ? -11.888 -3.777 -8.703 1.00 69.81 89 GLN A C 1
ATOM 756 O O . GLN A 1 89 ? -12.108 -2.677 -9.215 1.00 69.81 89 GLN A O 1
ATOM 761 N N . TYR A 1 90 ? -10.952 -3.938 -7.765 1.00 63.88 90 TYR A N 1
ATOM 762 C CA . TYR A 1 90 ? -10.065 -2.880 -7.271 1.00 63.88 90 TYR A CA 1
ATOM 763 C C . TYR A 1 90 ? -8.570 -3.160 -7.513 1.00 63.88 90 TYR A C 1
ATOM 765 O O . TYR A 1 90 ? -7.745 -2.361 -7.051 1.00 63.88 90 TYR A O 1
ATOM 773 N N . LEU A 1 91 ? -8.227 -4.267 -8.186 1.00 57.84 9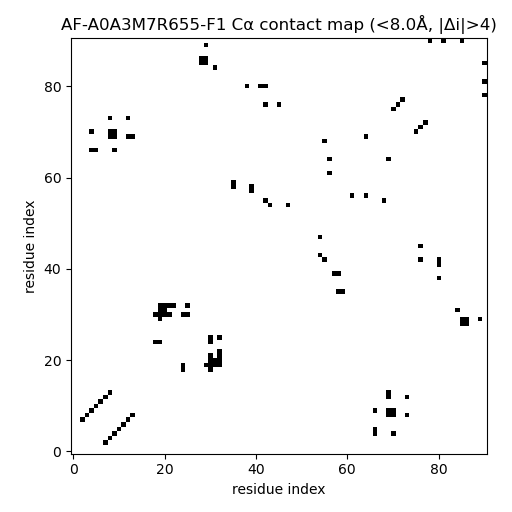1 LEU A N 1
ATOM 774 C CA . LEU A 1 91 ? -6.858 -4.632 -8.576 1.00 57.84 91 LEU A CA 1
ATOM 775 C C . LEU A 1 91 ? -6.485 -4.030 -9.943 1.00 57.84 91 LEU A C 1
ATOM 777 O O . LEU A 1 91 ? -5.303 -3.638 -10.090 1.00 57.84 91 LEU A O 1
#

Radius of gyration: 13.03 Å; Cα contacts (8 Å, |Δi|>4): 63; chains: 1; bounding box: 36×25×30 Å

Solvent-accessible surface area (backbone atoms only — not comparable to full-atom values): 5653 Å² total; per-residue (Å²): 125,67,61,59,53,55,51,53,47,42,50,48,46,51,51,55,54,47,52,28,56,33,79,90,37,66,90,42,84,64,42,46,56,89,47,42,68,59,47,40,52,51,56,72,67,54,82,73,60,84,88,55,92,63,84,82,73,56,72,88,51,53,89,74,57,49,69,66,55,51,48,47,42,64,75,71,37,38,68,77,65,40,62,90,67,45,60,80,96,76,112

pLDDT: mean 76.8, std 8.66, range [49.06, 86.75]

Secondary structure (DSSP, 8-state):
-HHIIIIIIIIIIHHHHHHHT-GGGTTSTT--GGGHHHHHHHHHHS---TTS-SPPPPGGGGGG--HHHHHHIIIIIHHHHHTTTS-GGG-